Protein AF-A0A0F5VII7-F1 (afdb_monomer_lite)

Secondary structure (DSSP, 8-state):
-HHHHHHHHHHHHHHHHHHSPPPPGGGS-PPPEEEEEEETTT-TT---STT--EEEEEEEEEEETTTTEEEEEEEEE-GGG-----SSPPPPS--SSGGGSPPP------

Radius of gyration: 22.37 Å; chains: 1; bounding box: 38×28×77 Å

Sequence (110 aa):
PEEEALKEQSAARLAERLDASPPSPAECPVPMLPVAQLYLRDIPLLRPPGQADLLQILWCPYDHDPDNKPSTALFWRSAATVVDILAVPPDPYEADYPGYVPEPCVLAPE

pLDDT: mean 85.15, std 8.9, range [44.09, 96.12]

Foldseek 3Di:
DVVVVVVVVVVVVVVVVVVPDDPDPVPDDFDWAWDDKDFCVRPVVDDADDPFGIKTKTWGLAADPDVRDTDIDIDGHHPVPPDPDDPDPDDGPDHPDPVSHDDDDDPDDD

Structure (mmCIF, N/CA/C/O backbone):
data_AF-A0A0F5VII7-F1
#
_entry.id   AF-A0A0F5VII7-F1
#
loop_
_atom_site.group_PDB
_atom_site.id
_atom_site.type_symbol
_atom_site.label_atom_id
_atom_site.label_alt_id
_atom_site.label_comp_id
_atom_site.label_asym_id
_atom_site.label_entity_id
_atom_site.label_seq_id
_atom_site.pdbx_PDB_ins_code
_atom_site.Cartn_x
_atom_site.Cartn_y
_atom_site.Cartn_z
_atom_site.occupancy
_atom_site.B_iso_or_equiv
_atom_site.auth_seq_id
_atom_site.auth_comp_id
_atom_site.auth_asym_id
_atom_site.auth_atom_id
_atom_site.pdbx_PDB_model_num
ATOM 1 N N . PRO A 1 1 ? 16.809 2.635 -56.226 1.00 69.94 1 PRO A N 1
ATOM 2 C CA . PRO A 1 1 ? 17.500 3.655 -55.402 1.00 69.94 1 PRO A CA 1
ATOM 3 C C . PRO A 1 1 ? 16.624 4.182 -54.256 1.00 69.94 1 PRO A C 1
ATOM 5 O O . PRO A 1 1 ? 17.066 4.154 -53.118 1.00 69.94 1 PRO A O 1
ATOM 8 N N . GLU A 1 2 ? 15.381 4.598 -54.520 1.00 76.31 2 GLU A N 1
ATOM 9 C CA . GLU A 1 2 ? 14.489 5.138 -53.476 1.00 76.31 2 GLU A CA 1
ATOM 10 C C . GLU A 1 2 ? 14.029 4.078 -52.462 1.00 76.31 2 GLU A C 1
ATOM 12 O O . GLU A 1 2 ? 14.049 4.327 -51.263 1.00 76.31 2 GLU A O 1
ATOM 17 N N . GLU A 1 3 ? 13.692 2.866 -52.920 1.00 76.81 3 GLU A N 1
ATOM 18 C CA . GLU A 1 3 ? 13.292 1.750 -52.043 1.00 76.81 3 GLU A CA 1
ATOM 19 C C . GLU A 1 3 ? 14.419 1.307 -51.093 1.00 76.81 3 GLU A C 1
ATOM 21 O O . GLU A 1 3 ? 14.180 0.936 -49.947 1.00 76.81 3 GLU A O 1
ATOM 26 N N . GLU A 1 4 ? 15.659 1.358 -51.572 1.00 81.62 4 GLU A N 1
ATOM 27 C CA . GLU A 1 4 ? 16.848 0.957 -50.819 1.00 81.62 4 GLU A CA 1
ATOM 28 C C . GLU A 1 4 ? 17.184 1.985 -49.733 1.00 81.62 4 GLU A C 1
ATOM 30 O O . GLU A 1 4 ? 17.361 1.613 -48.576 1.00 81.62 4 GLU A O 1
ATOM 35 N N . ALA A 1 5 ? 17.112 3.277 -50.069 1.00 81.38 5 ALA A N 1
ATOM 36 C CA . ALA A 1 5 ? 17.227 4.365 -49.102 1.00 81.38 5 ALA A CA 1
ATOM 37 C C . ALA A 1 5 ? 16.116 4.315 -48.036 1.00 81.38 5 ALA A C 1
ATOM 39 O O . ALA A 1 5 ? 16.365 4.570 -46.858 1.00 81.38 5 ALA A O 1
ATOM 40 N N . LEU A 1 6 ? 14.892 3.931 -48.421 1.00 86.44 6 LEU A N 1
ATOM 41 C CA . LEU A 1 6 ? 13.776 3.767 -47.487 1.00 86.44 6 LEU A CA 1
ATOM 42 C C . LEU A 1 6 ? 14.005 2.593 -46.520 1.00 86.44 6 LEU A C 1
ATOM 44 O O . LEU A 1 6 ? 13.693 2.696 -45.330 1.00 86.44 6 LEU A O 1
ATOM 48 N N . LYS A 1 7 ? 14.563 1.477 -47.012 1.00 86.88 7 LYS A N 1
ATOM 49 C CA . LYS A 1 7 ? 14.936 0.316 -46.187 1.00 86.88 7 LYS A CA 1
ATOM 50 C C . LYS A 1 7 ? 16.055 0.660 -45.214 1.00 86.88 7 LYS A C 1
ATOM 52 O O . LYS A 1 7 ? 15.953 0.305 -44.043 1.00 86.88 7 LYS A O 1
ATOM 57 N N . GLU A 1 8 ? 17.073 1.382 -45.665 1.00 89.62 8 GLU A N 1
ATOM 58 C CA . GLU A 1 8 ? 18.197 1.810 -44.829 1.00 89.62 8 GLU A CA 1
ATOM 59 C C . GLU A 1 8 ? 17.742 2.775 -43.726 1.00 89.62 8 GLU A C 1
ATOM 61 O O . GLU A 1 8 ? 18.058 2.578 -42.553 1.00 89.62 8 GLU A O 1
ATOM 66 N N . GLN A 1 9 ? 16.882 3.739 -44.060 1.00 87.69 9 GLN A N 1
ATOM 67 C CA . GLN A 1 9 ? 16.280 4.645 -43.081 1.00 87.69 9 GLN A CA 1
ATOM 68 C C . GLN A 1 9 ? 15.377 3.906 -42.078 1.00 87.69 9 GLN A C 1
ATOM 70 O O . GLN A 1 9 ? 15.359 4.234 -40.890 1.00 87.69 9 GLN A O 1
ATOM 75 N N . SER A 1 10 ? 14.648 2.883 -42.531 1.00 88.31 10 SER A N 1
ATOM 76 C CA . SER A 1 10 ? 13.823 2.040 -41.656 1.00 88.31 10 SER A CA 1
ATOM 77 C C . SER A 1 10 ? 14.675 1.192 -40.708 1.00 88.31 10 SER A C 1
ATOM 79 O O . SER A 1 10 ? 14.325 1.049 -39.537 1.00 88.31 10 SER A O 1
ATOM 81 N N . ALA A 1 11 ? 15.802 0.661 -41.190 1.00 90.00 11 ALA A N 1
ATOM 82 C CA . ALA A 1 11 ? 16.747 -0.112 -40.392 1.00 90.00 11 ALA A CA 1
ATOM 83 C C . ALA A 1 11 ? 17.443 0.756 -39.335 1.00 90.00 11 ALA A C 1
ATOM 85 O O . ALA A 1 11 ? 17.497 0.360 -38.173 1.00 90.00 11 ALA A O 1
ATOM 86 N N . ALA A 1 12 ? 17.887 1.960 -39.708 1.00 88.88 12 ALA A N 1
ATOM 87 C CA . ALA A 1 12 ? 18.469 2.923 -38.775 1.00 88.88 12 ALA A CA 1
ATOM 88 C C . ALA A 1 12 ? 17.481 3.286 -37.657 1.00 88.88 12 ALA A C 1
ATOM 90 O O . ALA A 1 12 ? 17.811 3.198 -36.478 1.00 88.88 12 ALA A O 1
ATOM 91 N N . ARG A 1 13 ? 16.225 3.574 -38.015 1.00 86.06 13 ARG A N 1
ATOM 92 C CA . ARG A 1 13 ? 15.176 3.900 -37.040 1.00 86.06 13 ARG A CA 1
ATOM 93 C C . ARG A 1 13 ? 14.814 2.726 -36.128 1.00 86.06 13 ARG A C 1
ATOM 95 O O . ARG A 1 13 ? 14.394 2.932 -34.992 1.00 86.06 13 ARG A O 1
ATOM 102 N N . LEU A 1 14 ? 14.912 1.491 -36.621 1.00 85.75 14 LEU A N 1
ATOM 103 C CA . LEU A 1 14 ? 14.720 0.300 -35.794 1.00 85.75 14 LEU A CA 1
ATOM 104 C C . LEU A 1 14 ? 15.885 0.121 -34.816 1.00 85.75 14 LEU A C 1
ATOM 106 O O . LEU A 1 14 ? 15.627 -0.153 -33.650 1.00 85.75 14 LEU A O 1
ATOM 110 N N . ALA A 1 15 ? 17.126 0.319 -35.265 1.00 86.69 15 ALA A N 1
ATOM 111 C CA . ALA A 1 15 ? 18.311 0.256 -34.411 1.00 86.69 15 ALA A CA 1
ATOM 112 C C . ALA A 1 15 ? 18.245 1.293 -33.279 1.00 86.69 15 ALA A C 1
ATOM 114 O O . ALA A 1 15 ? 18.345 0.918 -32.117 1.00 86.69 15 ALA A O 1
ATOM 115 N N . GLU A 1 16 ? 17.911 2.551 -33.589 1.00 85.88 16 GLU A N 1
ATOM 116 C CA . GLU A 1 16 ? 17.729 3.603 -32.574 1.00 85.88 16 GLU A CA 1
ATOM 117 C C . GLU A 1 16 ? 16.685 3.229 -31.510 1.00 85.88 16 GLU A C 1
ATOM 119 O O . GLU A 1 16 ? 16.844 3.535 -30.331 1.00 85.88 16 GLU A O 1
ATOM 124 N N . ARG A 1 17 ? 15.604 2.550 -31.908 1.00 80.19 17 ARG A N 1
ATOM 125 C CA . ARG A 1 17 ? 14.556 2.100 -30.979 1.00 80.19 17 ARG A CA 1
ATOM 126 C C . ARG A 1 17 ? 14.972 0.911 -30.120 1.00 80.19 17 ARG A C 1
ATOM 128 O O . ARG A 1 17 ? 14.376 0.726 -29.068 1.00 80.19 17 ARG A O 1
ATOM 135 N N . LEU A 1 18 ? 15.900 0.087 -30.595 1.00 81.62 18 LEU A N 1
ATOM 136 C CA . LEU A 1 18 ? 16.437 -1.048 -29.844 1.00 81.62 18 LEU A CA 1
ATOM 137 C C . LEU A 1 18 ? 17.526 -0.592 -28.864 1.00 81.62 18 LEU A C 1
ATOM 139 O O . LEU A 1 18 ? 17.613 -1.143 -27.772 1.00 81.62 18 LEU A O 1
ATOM 143 N N . ASP A 1 19 ? 18.302 0.430 -29.235 1.00 82.00 19 ASP A N 1
ATOM 144 C CA . ASP A 1 19 ? 19.311 1.056 -28.371 1.00 82.00 19 ASP A CA 1
ATOM 145 C C . ASP A 1 19 ? 18.674 1.909 -27.263 1.00 82.00 19 ASP A C 1
ATOM 147 O O . ASP A 1 19 ? 19.225 2.046 -26.168 1.00 82.00 19 ASP A O 1
ATOM 151 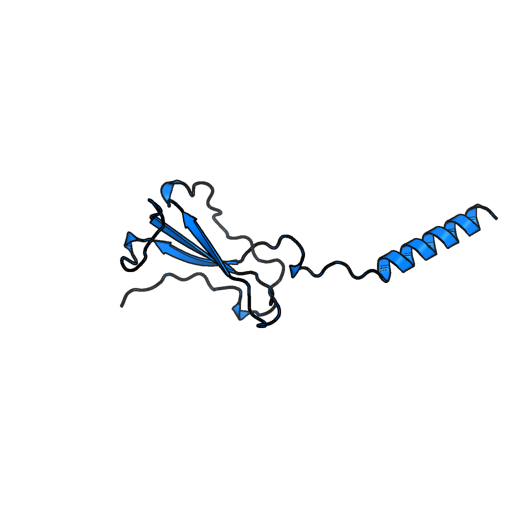N N . ALA A 1 20 ? 17.490 2.471 -27.521 1.00 79.69 20 ALA A N 1
ATOM 152 C CA . ALA A 1 20 ? 16.678 3.095 -26.491 1.00 79.69 20 ALA A CA 1
ATOM 153 C C . ALA A 1 20 ? 16.109 2.016 -25.557 1.00 79.69 20 ALA A C 1
ATOM 155 O O . ALA A 1 20 ? 15.116 1.360 -25.879 1.00 79.69 20 ALA A O 1
ATOM 156 N N . SER A 1 21 ? 16.715 1.851 -24.378 1.00 67.94 21 SER A N 1
ATOM 157 C CA . SER A 1 21 ? 16.106 1.032 -23.330 1.00 67.94 21 SER A CA 1
ATOM 158 C C . SER A 1 21 ? 14.719 1.596 -23.005 1.00 67.94 21 SER A C 1
ATOM 160 O O . SER A 1 21 ? 14.596 2.811 -22.802 1.00 67.94 21 SER A O 1
ATOM 162 N N . PRO A 1 22 ? 13.665 0.761 -22.941 1.00 70.19 22 PRO A N 1
ATOM 163 C CA . PRO A 1 22 ? 12.400 1.212 -22.390 1.00 70.19 22 PRO A CA 1
ATOM 164 C C . PRO A 1 22 ? 12.619 1.705 -20.949 1.00 70.19 22 PRO A C 1
ATOM 166 O O . PRO A 1 22 ? 13.564 1.249 -20.290 1.00 70.19 22 PRO A O 1
ATOM 169 N N . PRO A 1 23 ? 11.770 2.631 -20.463 1.00 69.75 23 PRO A N 1
ATOM 170 C CA . PRO A 1 23 ? 11.789 3.012 -19.057 1.00 69.75 23 PRO A CA 1
ATOM 171 C C . PRO A 1 23 ? 11.623 1.760 -18.198 1.00 69.75 23 PRO A C 1
ATOM 173 O O . PRO A 1 23 ? 10.937 0.808 -18.593 1.00 69.75 23 PRO A O 1
ATOM 176 N N . SER A 1 24 ? 12.262 1.755 -17.035 1.00 69.12 24 SER A N 1
ATOM 177 C CA . SER A 1 24 ? 12.111 0.649 -16.095 1.00 69.12 24 SER A CA 1
ATOM 178 C C . SER A 1 24 ? 10.632 0.498 -15.700 1.00 69.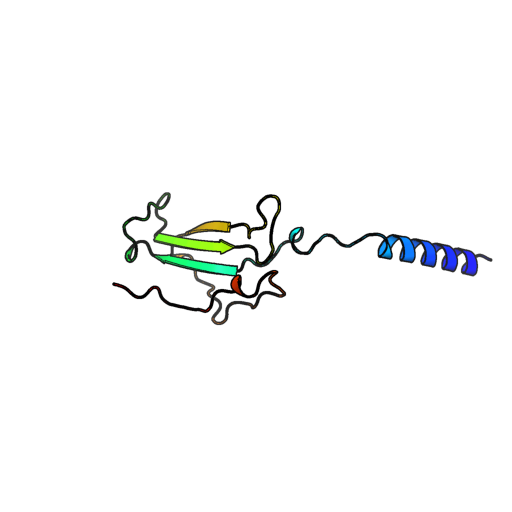12 24 SER A C 1
ATOM 180 O O . SER A 1 24 ? 9.897 1.492 -15.665 1.00 69.12 24 SER A O 1
ATOM 182 N N . PRO A 1 25 ? 10.149 -0.719 -15.388 1.00 70.25 25 PRO A N 1
ATOM 183 C CA . PRO A 1 25 ? 8.767 -0.918 -14.946 1.00 70.25 25 PRO A CA 1
ATOM 184 C C . PRO A 1 25 ? 8.373 -0.016 -13.767 1.00 70.25 25 PRO A C 1
ATOM 186 O O . PRO A 1 25 ? 7.249 0.481 -13.729 1.00 70.25 25 PRO A O 1
ATOM 189 N N . ALA A 1 26 ? 9.321 0.264 -12.866 1.00 67.62 26 ALA A N 1
ATOM 190 C CA . ALA A 1 26 ? 9.163 1.162 -11.724 1.00 67.62 26 ALA A CA 1
ATOM 191 C C . ALA A 1 26 ? 8.907 2.639 -12.102 1.00 67.62 26 ALA A C 1
ATOM 193 O O . ALA A 1 26 ? 8.400 3.400 -11.279 1.00 67.62 26 ALA A O 1
ATOM 194 N N . GLU A 1 27 ? 9.231 3.056 -13.330 1.00 72.00 27 GLU A N 1
ATOM 195 C CA . GLU A 1 27 ? 8.992 4.414 -13.846 1.00 72.00 27 GLU A CA 1
ATOM 196 C C . GLU A 1 27 ? 7.624 4.568 -14.535 1.00 72.00 27 GLU A C 1
ATOM 198 O O . GLU A 1 27 ? 7.224 5.677 -14.897 1.00 72.00 27 GLU A O 1
ATOM 203 N N . CYS A 1 28 ? 6.881 3.472 -14.706 1.00 75.56 28 CYS A N 1
ATOM 204 C CA . CYS A 1 28 ? 5.512 3.474 -15.220 1.00 75.56 28 CYS A CA 1
ATOM 205 C C . CYS A 1 28 ? 4.493 3.399 -14.064 1.00 75.56 28 CYS A C 1
ATOM 207 O O . CYS A 1 28 ? 4.855 3.065 -12.941 1.00 75.56 28 CYS A O 1
ATOM 209 N N . PRO A 1 29 ? 3.196 3.685 -14.287 1.00 78.12 29 PRO A N 1
ATOM 210 C CA . PRO A 1 29 ? 2.169 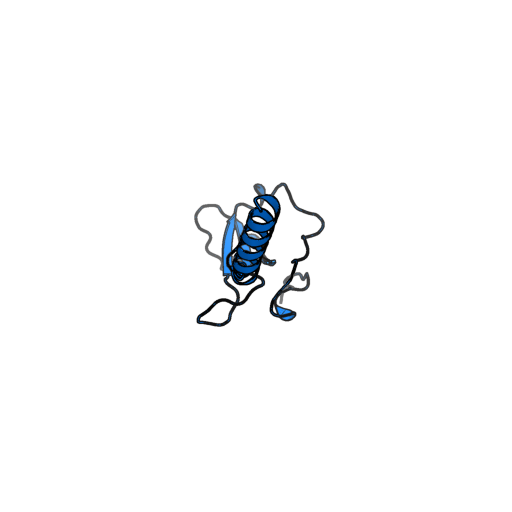3.411 -13.284 1.00 78.12 29 PRO A CA 1
ATOM 211 C C . PRO A 1 29 ? 2.128 1.914 -12.943 1.00 78.12 29 PRO A C 1
ATOM 213 O O . PRO A 1 29 ? 1.724 1.097 -13.772 1.00 78.12 29 PRO A O 1
ATOM 216 N N . VAL A 1 30 ? 2.536 1.564 -11.723 1.00 80.62 30 VAL A N 1
ATOM 217 C CA . VAL A 1 30 ? 2.577 0.180 -11.236 1.00 80.62 30 VAL A CA 1
ATOM 218 C C . VAL A 1 30 ? 1.360 -0.100 -10.345 1.00 80.62 30 VAL A C 1
ATOM 220 O O . VAL A 1 30 ? 1.030 0.731 -9.491 1.00 80.62 30 VAL A O 1
ATOM 223 N N . PRO A 1 31 ? 0.675 -1.251 -10.493 1.00 84.25 31 PRO A N 1
ATOM 224 C CA . PRO A 1 31 ? -0.312 -1.682 -9.509 1.00 84.25 31 PRO A CA 1
ATOM 225 C C . PRO A 1 31 ? 0.365 -1.940 -8.154 1.00 84.25 31 PRO A C 1
ATOM 227 O O . PRO A 1 31 ? 1.260 -2.772 -8.037 1.00 84.25 31 PRO A O 1
ATOM 230 N N . MET A 1 32 ? -0.071 -1.216 -7.123 1.00 87.88 32 MET A N 1
ATOM 231 C CA . MET A 1 32 ? 0.483 -1.343 -5.774 1.00 87.88 32 MET A CA 1
ATOM 232 C C . MET A 1 32 ? -0.056 -2.598 -5.077 1.00 87.88 32 MET A C 1
ATOM 234 O O . MET A 1 32 ? -1.254 -2.881 -5.154 1.00 87.88 32 MET A O 1
ATOM 238 N N . LEU A 1 33 ? 0.801 -3.307 -4.341 1.00 90.12 33 LEU A N 1
ATOM 239 C CA . LEU A 1 33 ? 0.401 -4.494 -3.586 1.00 90.12 33 LEU A CA 1
ATOM 240 C C . LEU A 1 33 ? -0.258 -4.104 -2.251 1.00 90.12 33 LEU A C 1
ATOM 242 O O . LEU A 1 33 ? 0.268 -3.234 -1.545 1.00 90.12 33 LEU A O 1
ATOM 246 N N . PRO A 1 34 ? -1.385 -4.739 -1.877 1.00 90.00 34 PRO A N 1
ATOM 247 C CA . PRO A 1 34 ? -2.050 -4.488 -0.606 1.00 90.00 34 PRO A CA 1
ATOM 248 C C . PRO A 1 34 ? -1.328 -5.199 0.540 1.00 90.00 34 PRO A C 1
ATOM 250 O O . PRO A 1 34 ? -1.371 -6.419 0.642 1.00 90.00 34 PRO A O 1
ATOM 253 N N . VAL A 1 35 ? -0.694 -4.432 1.429 1.00 92.06 35 VAL A N 1
ATOM 254 C CA . VAL A 1 35 ? 0.075 -4.974 2.564 1.00 92.06 35 VAL A CA 1
ATOM 255 C C . VAL A 1 35 ? -0.807 -5.193 3.782 1.00 92.06 35 VAL A C 1
ATOM 257 O O . VAL A 1 35 ? -0.760 -6.243 4.413 1.00 92.06 35 VAL A O 1
ATOM 260 N N . ALA A 1 36 ? -1.606 -4.188 4.137 1.00 92.69 36 ALA A N 1
ATOM 261 C CA . ALA A 1 36 ? -2.470 -4.255 5.305 1.00 92.69 36 ALA A CA 1
ATOM 262 C C . ALA A 1 36 ? -3.687 -3.344 5.156 1.00 92.69 36 ALA A C 1
ATOM 264 O O . ALA A 1 36 ? -3.623 -2.268 4.555 1.00 92.69 36 ALA A O 1
ATOM 265 N N . GLN A 1 37 ? -4.787 -3.761 5.777 1.00 92.25 37 GLN A N 1
ATOM 266 C CA . GLN A 1 37 ? -5.999 -2.968 5.912 1.00 92.25 37 GLN A CA 1
ATOM 267 C C . GLN A 1 37 ? -6.437 -2.966 7.375 1.00 92.25 37 GLN A C 1
ATOM 269 O O . GLN A 1 37 ? -6.822 -3.999 7.917 1.00 92.25 37 GLN A O 1
ATOM 274 N N . LEU A 1 38 ? -6.361 -1.802 8.016 1.00 93.94 38 LEU A N 1
ATOM 275 C CA . LEU A 1 38 ? -6.560 -1.647 9.454 1.00 93.94 38 LEU A CA 1
ATOM 276 C C . LEU A 1 38 ? -7.814 -0.818 9.718 1.00 93.94 38 LEU A C 1
ATOM 278 O O . LEU A 1 38 ? -7.906 0.335 9.289 1.00 93.94 38 LEU A O 1
ATOM 282 N N . TYR A 1 39 ? -8.771 -1.391 10.442 1.00 93.44 39 TYR A N 1
ATOM 283 C CA . TYR A 1 39 ? -9.960 -0.666 10.874 1.00 93.44 39 TYR A CA 1
ATOM 284 C C . TYR A 1 39 ? -9.714 0.001 12.225 1.00 93.44 39 TYR A C 1
ATOM 286 O O . TYR A 1 39 ? -9.188 -0.612 13.155 1.00 93.44 39 TYR A O 1
ATOM 294 N N . LEU A 1 40 ? -10.167 1.244 12.371 1.00 93.62 40 LEU A N 1
ATOM 295 C CA . LEU A 1 40 ? -9.995 2.013 13.606 1.00 93.62 40 LEU A CA 1
ATOM 296 C C . LEU A 1 40 ? -10.636 1.332 14.825 1.00 93.62 40 LEU A C 1
ATOM 298 O O . LEU A 1 40 ? -10.098 1.407 15.926 1.00 93.62 40 LEU A O 1
ATOM 302 N N . ARG A 1 41 ? -11.769 0.647 14.621 1.00 92.00 41 ARG A N 1
ATOM 303 C CA . ARG A 1 41 ? -12.460 -0.116 15.674 1.00 92.00 41 ARG A CA 1
ATOM 304 C C . ARG A 1 41 ? -11.611 -1.257 16.251 1.00 92.00 41 ARG A C 1
ATOM 306 O O . ARG A 1 41 ? -11.817 -1.615 17.403 1.00 92.00 41 ARG A O 1
ATOM 313 N N . ASP A 1 42 ? -10.674 -1.786 15.463 1.00 90.94 42 ASP A N 1
ATOM 314 C CA . ASP A 1 42 ? -9.824 -2.918 15.836 1.00 90.94 42 ASP A CA 1
ATOM 315 C C . ASP A 1 42 ? -8.471 -2.422 16.391 1.00 90.94 42 ASP A C 1
ATOM 317 O O . ASP A 1 42 ? -7.839 -3.104 17.192 1.00 90.94 42 ASP A O 1
ATOM 321 N N . ILE A 1 43 ? -8.039 -1.204 16.019 1.00 90.44 43 ILE A N 1
ATOM 322 C CA . ILE A 1 43 ? -6.782 -0.585 16.473 1.00 90.44 43 ILE A CA 1
ATOM 323 C C . ILE A 1 43 ? -7.034 0.857 16.963 1.00 90.44 43 ILE A C 1
ATOM 325 O O . ILE A 1 43 ? -6.768 1.827 16.244 1.00 90.44 43 ILE A O 1
ATOM 329 N N . PRO A 1 44 ? -7.489 1.046 18.218 1.00 83.75 44 PRO A N 1
ATOM 330 C CA . PRO A 1 44 ? -7.881 2.359 18.753 1.00 83.75 44 PRO A CA 1
ATOM 331 C C . PRO A 1 44 ? -6.707 3.336 18.958 1.00 83.75 44 PRO A C 1
ATOM 333 O O . PRO A 1 44 ? -6.903 4.518 19.257 1.00 83.75 44 PRO A O 1
ATOM 336 N N . LEU A 1 45 ? -5.465 2.862 18.815 1.00 89.88 45 LEU A N 1
ATOM 337 C CA . LEU A 1 45 ? -4.262 3.697 18.864 1.00 89.88 45 LEU A CA 1
ATOM 338 C C . LEU A 1 45 ? -4.054 4.518 17.586 1.00 89.88 45 LEU A C 1
ATOM 340 O O . LEU A 1 45 ? -3.337 5.519 17.621 1.00 89.88 45 LEU A O 1
ATOM 344 N N . LEU A 1 46 ? -4.700 4.146 16.479 1.00 91.44 46 LEU A N 1
ATOM 345 C CA . LEU A 1 46 ? -4.647 4.914 15.242 1.00 91.44 46 LEU A CA 1
ATOM 346 C C . LEU A 1 46 ? -5.273 6.309 15.426 1.00 91.44 46 LEU A C 1
ATOM 348 O O . LEU A 1 46 ? -6.164 6.534 16.251 1.00 91.44 46 LEU A O 1
ATOM 352 N N . ARG A 1 47 ? -4.758 7.280 14.669 1.00 93.56 47 ARG A N 1
ATOM 353 C CA . ARG A 1 47 ? -5.192 8.684 14.693 1.00 93.56 47 ARG A CA 1
ATOM 354 C C . ARG A 1 47 ? -5.511 9.126 13.262 1.00 93.56 47 ARG A C 1
ATOM 356 O O . ARG A 1 47 ? -4.634 9.677 12.598 1.00 93.56 47 ARG A O 1
ATOM 363 N N . PRO A 1 48 ? -6.720 8.830 12.757 1.00 93.75 48 PRO A N 1
ATOM 364 C CA . PRO A 1 48 ? -7.093 9.189 11.398 1.00 93.75 48 PRO A CA 1
ATOM 365 C C . PRO A 1 48 ? -7.216 10.711 11.237 1.00 93.75 48 PRO A C 1
ATOM 367 O O . PRO A 1 48 ? -7.633 11.404 12.170 1.00 93.75 48 PRO A O 1
ATOM 370 N N . PRO A 1 49 ? -6.928 11.251 10.04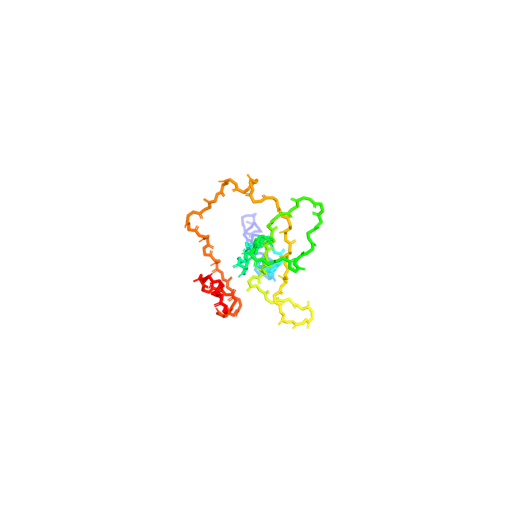4 1.00 92.44 49 PRO A N 1
ATOM 371 C CA . PRO A 1 49 ? -7.372 12.582 9.679 1.00 92.44 49 PRO A CA 1
ATOM 372 C C . PRO A 1 49 ? -8.893 12.580 9.444 1.00 92.44 49 PRO A C 1
ATOM 374 O O . PRO A 1 49 ? -9.434 11.733 8.730 1.00 92.44 49 PRO A O 1
ATOM 377 N N . GLY A 1 50 ? -9.597 13.558 10.016 1.00 91.50 50 GLY A N 1
ATOM 378 C CA . GLY A 1 50 ? -11.037 13.729 9.808 1.00 91.50 50 GLY A CA 1
ATOM 379 C C . GLY A 1 50 ? -11.875 12.560 10.341 1.00 91.50 50 GLY A C 1
ATOM 380 O O . GLY A 1 50 ? -11.726 12.161 11.491 1.00 91.50 50 GLY A O 1
ATOM 381 N N . GLN A 1 51 ? -12.789 12.050 9.509 1.00 92.56 51 GLN A N 1
ATOM 382 C CA . GLN A 1 51 ? -13.734 10.974 9.854 1.00 92.56 51 GLN A CA 1
ATOM 383 C C . GLN A 1 51 ? -13.360 9.615 9.235 1.00 92.56 51 GLN A C 1
ATOM 385 O O . GLN A 1 51 ? -14.214 8.741 9.106 1.00 92.56 51 GLN A O 1
ATOM 390 N N . ALA A 1 52 ? -12.109 9.434 8.801 1.00 95.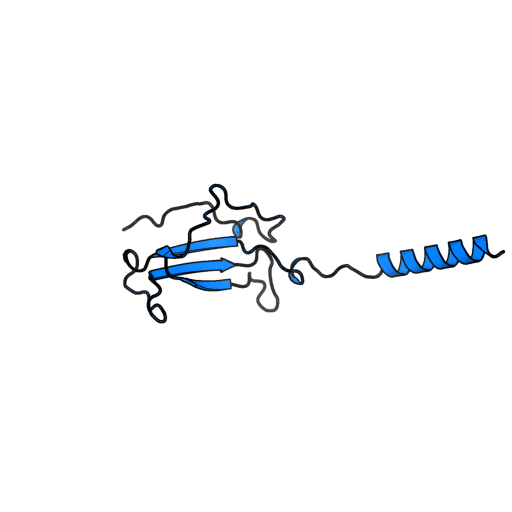94 52 ALA A N 1
ATOM 391 C CA . ALA A 1 52 ? -11.662 8.146 8.280 1.00 95.94 52 ALA A CA 1
ATOM 392 C C . ALA A 1 52 ? -11.667 7.074 9.386 1.00 95.94 52 ALA A C 1
ATOM 394 O O . ALA A 1 52 ? -11.248 7.327 10.513 1.00 95.94 52 ALA A O 1
ATOM 395 N N . ASP A 1 53 ? -12.119 5.870 9.056 1.00 95.56 53 ASP A N 1
ATOM 396 C CA . ASP A 1 53 ? -12.205 4.711 9.956 1.00 95.56 53 ASP A CA 1
ATOM 397 C C . ASP A 1 53 ? -11.438 3.489 9.410 1.00 95.56 53 ASP A C 1
ATOM 399 O O . ASP A 1 53 ? -11.437 2.422 10.032 1.00 95.56 53 ASP A O 1
ATOM 403 N N . LEU A 1 54 ? -10.750 3.664 8.276 1.00 94.88 54 LEU A N 1
ATOM 404 C CA . LEU A 1 54 ? -9.953 2.659 7.585 1.00 94.88 54 LEU A CA 1
ATOM 405 C C . LEU A 1 54 ? -8.606 3.240 7.136 1.00 94.88 54 LEU A C 1
ATOM 407 O O . LEU A 1 54 ? -8.563 4.283 6.476 1.00 94.88 54 LEU A O 1
ATOM 411 N N . LEU A 1 55 ? -7.519 2.531 7.437 1.00 96.12 55 LEU A N 1
ATOM 412 C CA . LEU A 1 55 ? -6.188 2.771 6.881 1.00 96.12 55 LEU A CA 1
ATOM 413 C C . LEU A 1 55 ? -5.806 1.621 5.948 1.00 96.12 55 LEU A C 1
ATOM 415 O O . LEU A 1 55 ? -5.752 0.468 6.375 1.00 96.12 55 LEU A O 1
ATOM 419 N N . GLN A 1 56 ? -5.508 1.940 4.691 1.00 94.62 56 GLN A N 1
ATOM 420 C CA . GLN A 1 56 ? -4.914 1.007 3.737 1.00 94.62 56 GLN A CA 1
ATOM 421 C C . GLN A 1 56 ? -3.429 1.317 3.562 1.00 94.62 56 GLN A C 1
ATOM 423 O O . GLN A 1 56 ? -3.052 2.469 3.328 1.00 94.62 56 GLN A O 1
ATOM 428 N N . ILE A 1 57 ? -2.607 0.278 3.664 1.00 95.06 57 ILE A N 1
ATOM 429 C CA . ILE A 1 57 ? -1.161 0.321 3.460 1.00 95.06 57 ILE A CA 1
ATOM 430 C C . ILE A 1 57 ? -0.862 -0.447 2.180 1.00 95.06 57 ILE A C 1
ATOM 432 O O . ILE A 1 57 ? -1.142 -1.644 2.096 1.00 95.06 57 ILE A O 1
ATOM 436 N N . LEU A 1 58 ? -0.310 0.249 1.193 1.00 93.38 58 LEU A N 1
ATOM 437 C CA . LEU A 1 58 ? 0.097 -0.324 -0.084 1.00 93.38 58 LEU A CA 1
ATOM 438 C C . LEU A 1 58 ? 1.601 -0.126 -0.274 1.00 93.38 58 LEU A C 1
ATOM 440 O O . LEU A 1 58 ? 2.151 0.863 0.214 1.00 93.38 58 LEU A O 1
ATOM 444 N N . TRP A 1 59 ? 2.260 -1.001 -1.025 1.00 92.69 59 TRP A N 1
ATOM 445 C CA . TRP A 1 59 ? 3.652 -0.782 -1.432 1.00 92.69 59 TRP A CA 1
ATOM 446 C C . TRP A 1 59 ? 3.895 -1.099 -2.912 1.00 92.69 59 TRP A C 1
ATOM 448 O O . TRP A 1 59 ? 3.127 -1.830 -3.544 1.00 92.69 59 TRP A O 1
ATOM 458 N N . CYS A 1 60 ? 4.927 -0.483 -3.482 1.00 91.31 60 CYS A N 1
ATOM 459 C CA . CYS A 1 60 ? 5.387 -0.803 -4.826 1.00 91.31 60 CYS A CA 1
ATOM 460 C C . CYS A 1 60 ? 6.007 -2.209 -4.816 1.00 91.31 60 CYS A C 1
ATOM 462 O O . CYS A 1 60 ? 6.748 -2.513 -3.884 1.00 91.31 60 CYS A O 1
ATOM 464 N N . PRO A 1 61 ? 5.742 -3.065 -5.816 1.00 90.81 61 PRO A N 1
ATOM 465 C CA . PRO A 1 61 ? 6.398 -4.368 -5.922 1.00 90.81 61 PRO A CA 1
ATOM 466 C C . PRO A 1 61 ? 7.884 -4.290 -6.321 1.00 90.81 61 PRO A C 1
ATOM 468 O O . PRO A 1 61 ? 8.537 -5.330 -6.364 1.00 90.81 61 PRO A O 1
ATOM 471 N N . TYR A 1 62 ? 8.408 -3.093 -6.609 1.00 90.50 62 TYR A N 1
ATOM 472 C CA . TYR A 1 62 ? 9.792 -2.866 -7.022 1.00 90.50 62 TYR A CA 1
ATOM 473 C C . TYR A 1 62 ? 10.583 -2.087 -5.972 1.00 90.50 62 TYR A C 1
ATOM 475 O O . TYR A 1 62 ? 10.021 -1.271 -5.228 1.00 90.50 62 TYR A O 1
ATOM 483 N N . ASP A 1 63 ? 11.892 -2.302 -5.960 1.00 89.94 63 ASP A N 1
ATOM 484 C CA . ASP A 1 63 ? 12.827 -1.533 -5.157 1.00 89.94 63 ASP A CA 1
ATOM 485 C C . ASP A 1 63 ? 13.081 -0.150 -5.743 1.00 89.94 63 ASP A C 1
ATOM 487 O O . ASP A 1 63 ? 13.123 0.070 -6.954 1.00 89.94 63 ASP A O 1
ATOM 491 N N . HIS A 1 64 ? 13.272 0.806 -4.840 1.00 86.19 64 HIS A N 1
ATOM 492 C CA . HIS A 1 64 ? 13.616 2.168 -5.202 1.00 86.19 64 HIS A CA 1
ATOM 493 C C . HIS A 1 64 ? 14.895 2.615 -4.502 1.00 86.19 64 HIS A C 1
ATOM 495 O O . HIS A 1 64 ? 15.070 2.449 -3.288 1.00 86.19 64 HIS A O 1
ATOM 501 N N . ASP A 1 65 ? 15.763 3.259 -5.278 1.00 84.88 65 ASP A N 1
ATOM 502 C CA . ASP A 1 65 ? 16.894 4.012 -4.758 1.00 84.88 65 ASP A CA 1
ATOM 503 C C . ASP A 1 65 ? 16.428 5.179 -3.865 1.00 84.88 65 ASP A C 1
ATOM 505 O O . ASP A 1 65 ? 15.345 5.741 -4.067 1.00 84.88 65 ASP A O 1
ATOM 509 N N . PRO A 1 66 ? 17.248 5.602 -2.886 1.00 87.00 66 PRO A N 1
ATOM 510 C CA . PRO A 1 66 ? 18.579 5.076 -2.555 1.00 87.00 66 PRO A CA 1
ATOM 511 C C . PRO A 1 66 ? 18.556 3.911 -1.549 1.00 87.00 66 PRO A C 1
ATOM 513 O O . PRO A 1 66 ? 19.594 3.318 -1.264 1.00 87.00 66 PRO A O 1
ATOM 516 N N . ASP A 1 67 ? 17.394 3.620 -0.963 1.00 87.12 67 ASP A N 1
ATOM 517 C CA . ASP A 1 67 ? 17.291 2.728 0.194 1.00 87.12 67 ASP A CA 1
ATOM 518 C C . ASP A 1 67 ? 17.137 1.246 -0.191 1.00 87.12 67 ASP A C 1
ATOM 520 O O . ASP A 1 67 ? 17.194 0.403 0.703 1.00 87.12 67 ASP A O 1
ATOM 524 N N . ASN A 1 68 ? 16.949 0.929 -1.481 1.00 88.06 68 ASN A N 1
ATOM 525 C CA . ASN A 1 68 ? 16.661 -0.422 -1.989 1.00 88.06 68 ASN A CA 1
ATOM 526 C C . ASN A 1 68 ? 15.513 -1.074 -1.210 1.00 88.06 68 ASN A C 1
ATOM 528 O O . ASN A 1 68 ? 15.665 -2.121 -0.577 1.00 88.06 68 ASN A O 1
ATOM 532 N N . LYS A 1 69 ? 14.395 -0.346 -1.153 1.00 87.44 69 LYS A N 1
ATOM 533 C CA . LYS A 1 69 ? 13.175 -0.788 -0.485 1.00 87.44 69 LYS A CA 1
ATOM 534 C C . LYS A 1 69 ? 11.947 -0.375 -1.292 1.00 87.44 69 LYS A C 1
ATOM 536 O O . LYS A 1 69 ? 11.994 0.645 -1.996 1.00 87.44 69 LYS A O 1
ATOM 541 N N . PRO A 1 70 ? 10.814 -1.062 -1.105 1.00 90.44 70 PRO A N 1
ATOM 542 C CA . PRO A 1 70 ? 9.583 -0.701 -1.772 1.00 90.44 70 PRO A CA 1
ATOM 543 C C . PRO A 1 70 ? 9.047 0.626 -1.235 1.00 90.44 70 PRO A C 1
ATOM 545 O O . PRO A 1 70 ? 9.081 0.917 -0.033 1.00 90.44 70 PRO A O 1
ATOM 548 N N . SER A 1 71 ? 8.511 1.444 -2.137 1.00 91.50 71 SER A N 1
ATOM 549 C CA . SER A 1 71 ? 7.843 2.690 -1.769 1.00 91.50 71 SER A CA 1
ATOM 550 C C . SER A 1 71 ? 6.483 2.385 -1.139 1.00 91.50 71 SER A C 1
ATOM 552 O O . SER A 1 71 ? 5.680 1.666 -1.731 1.00 91.50 71 SER A O 1
ATOM 554 N N . THR A 1 72 ? 6.205 2.921 0.053 1.00 93.19 72 THR A N 1
ATOM 555 C CA . THR A 1 72 ? 4.933 2.717 0.768 1.00 93.19 72 THR A CA 1
ATOM 556 C C . THR A 1 72 ? 3.990 3.900 0.569 1.00 93.19 72 THR A C 1
ATOM 558 O O . THR A 1 72 ? 4.362 5.053 0.785 1.00 93.19 72 THR A O 1
ATOM 561 N N . ALA A 1 73 ? 2.731 3.610 0.250 1.00 93.75 73 ALA A N 1
ATOM 562 C CA . ALA A 1 73 ? 1.651 4.583 0.184 1.00 93.75 73 ALA A CA 1
ATOM 563 C C . ALA A 1 73 ? 0.576 4.279 1.237 1.00 93.75 73 ALA A C 1
ATOM 565 O O . ALA A 1 73 ? 0.151 3.135 1.412 1.00 93.75 73 ALA A O 1
ATOM 566 N N . LEU A 1 74 ? 0.124 5.326 1.931 1.00 95.94 74 LEU A N 1
ATOM 567 C CA . LEU A 1 74 ? -0.886 5.245 2.985 1.00 95.94 74 LEU A CA 1
ATOM 568 C C . LEU A 1 74 ? -2.156 5.972 2.553 1.00 95.94 74 LEU A C 1
ATOM 570 O O . LEU A 1 74 ? -2.109 7.145 2.180 1.00 95.94 74 LEU A O 1
ATOM 574 N N . PHE A 1 75 ? -3.299 5.299 2.663 1.00 94.75 75 PHE A N 1
ATOM 575 C CA . PHE A 1 75 ? -4.597 5.862 2.302 1.00 94.75 75 PHE A CA 1
ATOM 576 C C . PHE A 1 75 ? -5.565 5.781 3.476 1.00 94.75 75 PHE A C 1
ATOM 578 O O . PHE A 1 75 ? -5.975 4.697 3.890 1.00 94.75 75 PHE A O 1
ATOM 585 N N . TRP A 1 76 ? -5.969 6.948 3.975 1.00 96.06 76 TRP A N 1
ATOM 586 C CA . TRP A 1 76 ? -7.068 7.076 4.927 1.00 96.06 76 TRP A CA 1
ATOM 587 C C . TRP A 1 76 ? -8.392 7.163 4.181 1.00 96.06 76 TRP A C 1
ATOM 589 O 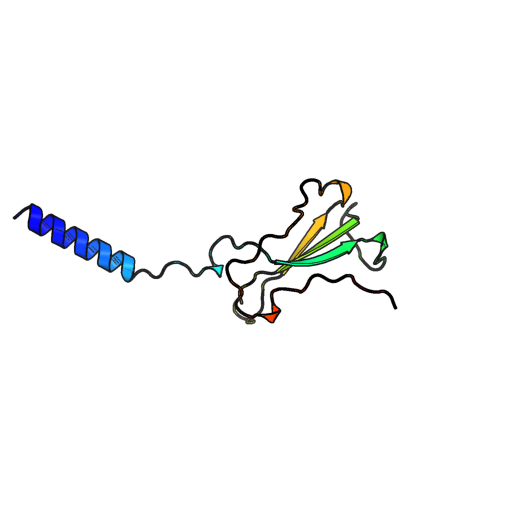O . TRP A 1 76 ? -8.554 7.997 3.287 1.00 96.06 76 TRP A O 1
ATOM 599 N N . ARG A 1 77 ? -9.342 6.302 4.542 1.00 94.81 77 ARG A N 1
ATOM 600 C CA . ARG A 1 77 ? -10.657 6.217 3.901 1.00 94.81 77 ARG A CA 1
ATOM 601 C C . ARG A 1 77 ? -11.764 6.048 4.931 1.00 94.81 77 ARG A C 1
ATOM 603 O O . ARG A 1 77 ? -11.523 5.653 6.069 1.00 94.81 77 ARG A O 1
ATOM 610 N N . SER A 1 78 ? -12.989 6.317 4.492 1.00 94.69 78 SER A N 1
ATOM 611 C CA . SER A 1 78 ? -14.171 5.774 5.156 1.00 94.69 78 SER A CA 1
ATOM 612 C C . SER A 1 78 ? -14.479 4.404 4.552 1.00 94.69 78 SER A C 1
ATOM 614 O O . SER A 1 78 ? -14.651 4.290 3.337 1.00 94.69 78 SER A O 1
ATOM 616 N N . ALA A 1 79 ? -14.561 3.365 5.373 1.00 92.81 79 ALA A N 1
ATOM 617 C CA . ALA A 1 79 ? -14.842 1.994 4.971 1.00 92.81 79 ALA A CA 1
ATOM 618 C C . ALA A 1 79 ? -16.149 1.892 4.176 1.00 92.81 79 ALA A C 1
ATOM 620 O O . ALA A 1 79 ? -16.215 1.152 3.201 1.00 92.81 79 ALA A O 1
ATOM 621 N N . ALA A 1 80 ? -17.155 2.698 4.530 1.00 92.00 80 ALA A N 1
ATOM 622 C CA . ALA A 1 80 ? -18.437 2.752 3.830 1.00 92.00 80 ALA A CA 1
ATOM 623 C C . ALA A 1 80 ? -18.332 3.239 2.371 1.00 92.00 80 ALA A C 1
ATOM 625 O O . ALA A 1 80 ? -19.241 3.008 1.581 1.00 92.00 80 ALA A O 1
ATOM 626 N N . THR A 1 81 ? -17.238 3.913 2.005 1.00 90.81 81 THR A N 1
ATOM 627 C CA . THR A 1 81 ? -16.999 4.391 0.631 1.00 90.81 81 THR A CA 1
ATOM 628 C C . THR A 1 81 ? -16.297 3.360 -0.254 1.00 90.81 81 THR A C 1
ATOM 630 O O . THR A 1 81 ? -16.189 3.564 -1.461 1.00 90.81 81 THR A O 1
ATOM 633 N N . VAL A 1 82 ? -15.825 2.247 0.318 1.00 85.75 82 VAL A N 1
ATOM 634 C CA . VAL A 1 82 ? -15.174 1.159 -0.420 1.00 85.75 82 VAL A CA 1
ATOM 635 C C . VAL A 1 82 ? -16.249 0.171 -0.874 1.00 85.75 82 VAL A C 1
ATOM 637 O O . VAL A 1 82 ? -16.595 -0.758 -0.149 1.00 85.75 82 VAL A O 1
ATOM 640 N N . VAL A 1 83 ? -16.817 0.414 -2.055 1.00 85.69 83 VAL A N 1
ATOM 641 C CA . VAL A 1 83 ? -17.976 -0.340 -2.571 1.00 85.69 83 VAL A CA 1
ATOM 642 C C . VAL A 1 83 ? -17.605 -1.361 -3.648 1.00 85.69 83 VAL A C 1
ATOM 644 O O . VAL A 1 83 ? -18.110 -2.480 -3.628 1.00 85.69 83 VAL A O 1
ATOM 647 N N . ASP A 1 84 ? -16.672 -1.016 -4.536 1.00 85.62 84 ASP A N 1
ATOM 648 C CA . ASP A 1 84 ? -16.247 -1.871 -5.648 1.00 85.62 84 ASP A CA 1
ATOM 649 C C . ASP A 1 84 ? -15.075 -2.764 -5.222 1.00 85.62 84 ASP A C 1
ATOM 651 O O . ASP A 1 84 ? -13.919 -2.553 -5.594 1.00 85.62 84 ASP A O 1
ATOM 655 N N . ILE A 1 85 ? -15.367 -3.744 -4.365 1.00 81.69 85 ILE A N 1
ATOM 656 C CA . ILE A 1 85 ? -14.365 -4.679 -3.844 1.00 81.69 85 ILE A CA 1
ATOM 657 C C . ILE A 1 85 ? -14.186 -5.835 -4.829 1.00 81.69 85 ILE A C 1
ATOM 659 O O . ILE A 1 85 ? -15.132 -6.553 -5.153 1.00 81.69 85 ILE A O 1
ATOM 663 N N . LEU A 1 86 ? -12.948 -6.047 -5.270 1.00 81.25 86 LEU A N 1
ATOM 664 C CA . LEU A 1 86 ? -12.588 -7.218 -6.060 1.00 81.25 86 LEU A CA 1
ATOM 665 C C . LEU A 1 86 ? -12.575 -8.462 -5.165 1.00 81.25 86 LEU A C 1
ATOM 667 O O . LEU A 1 86 ? -11.913 -8.479 -4.131 1.00 81.25 86 LEU A O 1
ATOM 671 N N . ALA A 1 87 ? -13.288 -9.515 -5.576 1.00 80.12 87 ALA A N 1
ATOM 672 C CA . ALA A 1 87 ? -13.307 -10.788 -4.850 1.00 80.12 87 ALA A CA 1
ATOM 673 C C . ALA A 1 87 ? -11.952 -11.517 -4.892 1.00 80.12 87 ALA A C 1
ATOM 675 O O . ALA A 1 87 ? -11.628 -12.277 -3.984 1.00 80.12 87 ALA A O 1
ATOM 676 N N . VAL A 1 88 ? -11.173 -11.278 -5.949 1.00 77.25 88 VAL A N 1
ATOM 677 C CA . VAL A 1 88 ? -9.806 -11.770 -6.112 1.00 77.25 88 VAL A CA 1
ATOM 678 C C . VAL A 1 88 ? -8.925 -10.546 -6.362 1.00 77.25 88 VAL A C 1
ATOM 680 O O . VAL A 1 88 ? -9.186 -9.826 -7.332 1.00 77.25 88 VAL A O 1
ATOM 683 N N . PRO A 1 89 ? -7.939 -10.253 -5.496 1.00 72.44 89 PRO A N 1
ATOM 684 C CA . PRO A 1 89 ? -6.989 -9.188 -5.771 1.00 72.44 89 PRO A CA 1
ATOM 685 C C . PRO A 1 89 ? -6.201 -9.540 -7.042 1.00 72.44 89 PRO A C 1
ATOM 687 O O . PRO A 1 89 ? -5.868 -10.707 -7.238 1.00 72.44 89 PRO A O 1
ATOM 690 N N . PRO A 1 90 ? -5.935 -8.571 -7.932 1.00 70.81 90 PRO A N 1
ATOM 691 C CA . PRO A 1 90 ? -5.127 -8.836 -9.110 1.00 70.81 90 PRO A CA 1
ATOM 692 C C . PRO A 1 90 ? -3.712 -9.221 -8.678 1.00 70.81 90 PRO A C 1
ATOM 694 O O . PRO A 1 90 ? -3.114 -8.536 -7.846 1.00 70.81 90 PRO A O 1
ATOM 697 N N . ASP A 1 91 ? -3.183 -10.293 -9.264 1.00 71.19 91 ASP A N 1
ATOM 698 C CA . ASP A 1 91 ? -1.787 -10.656 -9.059 1.00 71.19 91 ASP A CA 1
ATOM 699 C C . ASP A 1 91 ? -0.876 -9.577 -9.666 1.00 71.19 91 ASP A C 1
ATOM 701 O O . ASP A 1 91 ? -1.177 -9.045 -10.746 1.00 71.19 91 ASP A O 1
ATOM 705 N N . PRO A 1 92 ? 0.239 -9.227 -8.998 1.00 72.31 92 PRO A N 1
ATOM 706 C CA . PRO A 1 92 ? 1.253 -8.395 -9.623 1.00 72.31 92 PRO A CA 1
ATOM 707 C C . PRO A 1 92 ? 1.802 -9.096 -10.865 1.00 72.31 92 PRO A C 1
ATOM 709 O O . PRO A 1 92 ? 1.945 -10.316 -10.897 1.00 72.31 92 PRO A O 1
ATOM 712 N N . TYR A 1 93 ? 2.161 -8.307 -11.877 1.00 71.31 93 TYR A N 1
ATOM 713 C CA . TYR A 1 93 ? 2.868 -8.839 -13.041 1.00 71.31 93 TYR A CA 1
ATOM 714 C C . TYR A 1 93 ? 4.237 -9.414 -12.641 1.00 71.31 93 TYR A C 1
ATOM 716 O O . TYR A 1 93 ? 4.614 -10.492 -13.091 1.00 71.31 93 TYR A O 1
ATOM 724 N N . GLU A 1 94 ? 4.947 -8.699 -11.766 1.00 82.94 94 GLU A N 1
ATOM 725 C CA . GLU A 1 94 ? 6.243 -9.074 -11.206 1.00 82.94 94 GLU A CA 1
ATOM 726 C C . GLU A 1 94 ? 6.451 -8.332 -9.876 1.00 82.94 94 GLU A C 1
ATOM 728 O O . GLU A 1 94 ? 5.855 -7.274 -9.650 1.00 82.94 94 GLU A O 1
ATOM 733 N N . ALA A 1 95 ? 7.272 -8.904 -8.996 1.00 86.62 95 ALA A N 1
ATOM 734 C CA . ALA A 1 95 ? 7.800 -8.243 -7.810 1.00 86.62 95 ALA A CA 1
ATOM 735 C C . ALA A 1 95 ? 9.283 -8.594 -7.667 1.00 86.62 95 ALA A C 1
ATOM 737 O O . ALA A 1 95 ? 9.649 -9.757 -7.847 1.00 86.62 95 ALA A O 1
ATOM 738 N N . ASP A 1 96 ? 10.115 -7.613 -7.315 1.00 86.75 96 ASP A N 1
ATOM 739 C CA . ASP A 1 96 ? 11.579 -7.770 -7.270 1.00 86.75 96 ASP A CA 1
ATOM 740 C C . ASP A 1 96 ? 12.030 -8.820 -6.250 1.00 86.75 96 ASP A C 1
ATOM 742 O O . ASP A 1 96 ? 13.052 -9.488 -6.426 1.00 86.75 96 ASP A O 1
ATOM 746 N N . TYR A 1 97 ? 11.244 -9.005 -5.185 1.00 85.44 97 TYR A N 1
ATOM 747 C CA . TYR A 1 97 ? 11.496 -10.011 -4.168 1.00 85.44 97 TYR A CA 1
ATOM 748 C C . TYR A 1 97 ? 10.232 -10.827 -3.853 1.00 85.44 97 TYR A C 1
ATOM 750 O O . TYR A 1 97 ? 9.179 -10.239 -3.595 1.00 85.44 97 TYR A O 1
ATOM 758 N N . PRO A 1 98 ? 10.312 -12.174 -3.765 1.00 82.06 98 PRO A N 1
ATOM 759 C CA . PRO A 1 98 ? 9.156 -13.020 -3.442 1.00 82.06 98 PRO A CA 1
ATOM 760 C C . PRO A 1 98 ? 8.453 -12.641 -2.132 1.00 82.06 98 PRO A C 1
ATOM 762 O O . PRO A 1 98 ? 7.247 -12.810 -2.003 1.00 82.06 98 PRO A O 1
ATOM 765 N N . GLY A 1 99 ? 9.195 -12.091 -1.166 1.00 84.50 99 GLY A N 1
ATOM 766 C CA . GLY A 1 99 ? 8.648 -11.624 0.110 1.00 84.50 99 GLY A CA 1
ATOM 767 C C . GLY A 1 99 ? 7.848 -10.317 0.043 1.00 84.50 99 GLY A C 1
ATOM 768 O O . GLY A 1 99 ? 7.311 -9.904 1.068 1.00 84.50 99 GLY A O 1
ATOM 769 N N . TYR A 1 100 ? 7.764 -9.650 -1.113 1.00 88.69 100 TYR A N 1
ATOM 770 C CA . TYR A 1 100 ? 6.945 -8.442 -1.280 1.00 88.69 100 TYR A CA 1
ATOM 771 C C . TYR A 1 100 ? 5.483 -8.741 -1.586 1.00 88.69 100 TYR A C 1
ATOM 773 O O . TYR A 1 100 ? 4.641 -7.857 -1.449 1.00 88.69 100 TYR A O 1
ATOM 781 N N . VAL A 1 101 ? 5.143 -9.969 -1.968 1.00 88.94 101 VAL A N 1
ATOM 782 C CA . VAL A 1 101 ? 3.744 -10.369 -2.124 1.00 88.94 101 VAL A CA 1
ATOM 783 C C . VAL A 1 101 ? 3.281 -10.969 -0.797 1.00 88.94 101 VAL A C 1
ATOM 785 O O . VAL A 1 101 ? 3.690 -12.081 -0.464 1.00 88.94 101 VAL A O 1
ATOM 788 N N . PRO A 1 102 ? 2.480 -10.245 0.007 1.00 85.81 102 PRO A N 1
ATOM 789 C CA . PRO A 1 102 ? 2.032 -10.760 1.289 1.00 85.81 102 PRO A CA 1
ATOM 790 C C . PRO A 1 102 ? 1.035 -11.900 1.084 1.00 85.81 102 PRO A C 1
ATOM 792 O O . PRO A 1 102 ? 0.122 -11.810 0.261 1.00 85.81 102 PRO A O 1
ATOM 795 N N . GLU A 1 103 ? 1.165 -12.954 1.885 1.00 86.38 103 GLU A N 1
ATOM 796 C CA . GLU A 1 103 ? 0.124 -13.972 1.970 1.00 86.38 103 GLU A CA 1
ATOM 797 C C . GLU A 1 103 ? -1.097 -13.399 2.711 1.00 86.38 103 GLU A C 1
ATOM 799 O O . GLU A 1 103 ? -0.940 -12.789 3.780 1.00 86.38 103 GLU A O 1
ATOM 804 N N . PRO A 1 104 ? -2.324 -13.582 2.184 1.00 84.88 104 PRO A N 1
ATOM 805 C CA . PRO A 1 104 ? -3.530 -13.125 2.856 1.00 84.88 104 PRO A CA 1
ATOM 806 C C . PRO A 1 104 ? -3.638 -13.711 4.264 1.00 84.88 104 PRO A C 1
ATOM 808 O O . PRO A 1 104 ? -3.719 -14.925 4.453 1.00 84.88 104 PRO A O 1
ATOM 811 N N . CYS A 1 105 ? -3.687 -12.839 5.263 1.00 84.75 105 CYS A N 1
ATOM 812 C CA . CYS A 1 105 ? -3.832 -13.227 6.656 1.00 84.75 105 CYS A CA 1
ATOM 813 C C . CYS A 1 105 ? -4.719 -12.233 7.407 1.00 84.75 105 CYS A C 1
ATOM 815 O O . CYS A 1 105 ? -4.922 -11.092 6.987 1.00 84.75 105 CYS A O 1
ATOM 817 N N . VAL A 1 106 ? -5.277 -12.688 8.528 1.00 84.62 106 VAL A N 1
ATOM 818 C CA . VAL A 1 106 ? -5.923 -11.810 9.503 1.00 84.62 106 VAL A CA 1
ATOM 819 C C . VAL A 1 106 ? -4.941 -11.554 10.631 1.00 84.62 106 VAL A C 1
ATOM 821 O O . VAL A 1 106 ? -4.223 -12.462 11.053 1.00 84.62 106 VAL A O 1
ATOM 824 N N . LEU A 1 107 ? -4.925 -10.325 11.138 1.00 75.88 107 LEU A N 1
ATOM 825 C CA . LEU A 1 107 ? -4.227 -10.032 12.378 1.00 75.88 107 LEU A CA 1
ATOM 826 C C . LEU A 1 107 ? -4.973 -10.762 13.506 1.00 75.88 107 LEU A C 1
ATOM 828 O O . LEU A 1 107 ? -6.064 -10.349 13.898 1.00 75.88 107 LEU A O 1
ATOM 832 N N . ALA A 1 108 ? -4.438 -11.894 13.958 1.00 64.50 108 ALA A N 1
ATOM 833 C CA . ALA A 1 108 ? -4.993 -12.615 15.096 1.00 64.50 108 ALA A CA 1
ATOM 834 C C . ALA A 1 108 ? -4.742 -11.804 16.381 1.00 64.50 108 ALA A C 1
ATOM 836 O O . ALA A 1 108 ? -3.646 -11.260 16.535 1.00 64.50 108 ALA A O 1
ATOM 837 N N . PRO A 1 109 ? -5.730 -11.699 17.286 1.00 66.88 109 PRO A N 1
ATOM 838 C CA . PRO A 1 109 ? -5.527 -11.029 18.558 1.00 66.88 109 PRO A CA 1
ATOM 839 C C . PRO A 1 109 ? -4.635 -11.858 19.490 1.00 66.88 109 PRO A C 1
ATOM 841 O O . PRO A 1 109 ? -4.568 -13.086 19.388 1.00 66.88 109 PRO A O 1
ATOM 844 N N . GLU A 1 110 ? -3.988 -11.141 20.402 1.00 44.09 110 GLU A N 1
ATOM 845 C CA . GLU A 1 110 ? -3.392 -11.643 21.643 1.00 44.09 110 GLU A CA 1
ATOM 846 C C . GLU A 1 110 ? -4.447 -11.968 22.713 1.00 44.09 110 GLU A C 1
ATOM 848 O O . GLU A 1 110 ? -5.501 -11.286 22.752 1.00 44.09 110 GLU A O 1
#